Protein AF-A0A1I4UVV6-F1 (afdb_monomer_lite)

Secondary structure (DSSP, 8-state):
-PPPEEEETTEEEEEEEETTEEEEEEE----HHHHHHHHHTT---TT--TT---

pLDDT: mean 79.68, std 15.77, range [46.75, 96.0]

Structure (mmCIF, N/CA/C/O backbone):
data_AF-A0A1I4UVV6-F1
#
_entry.id   AF-A0A1I4UVV6-F1
#
loop_
_atom_site.group_PDB
_atom_site.id
_atom_site.type_symbol
_atom_site.label_atom_id
_atom_site.label_alt_id
_atom_site.label_comp_id
_atom_site.label_asym_id
_atom_site.label_entity_id
_atom_site.label_seq_id
_atom_site.pdbx_PDB_ins_code
_atom_site.Cartn_x
_atom_site.Cartn_y
_atom_site.Cartn_z
_atom_site.occupancy
_atom_site.B_iso_or_equiv
_atom_site.auth_seq_id
_atom_site.auth_comp_id
_atom_site.auth_asym_id
_atom_site.auth_atom_id
_atom_site.pdbx_PDB_model_num
ATOM 1 N N . MET A 1 1 ? -1.868 -9.006 -18.268 1.00 65.94 1 MET A N 1
ATOM 2 C CA . MET A 1 1 ? -1.647 -8.319 -16.980 1.00 65.94 1 MET A CA 1
ATOM 3 C C . MET A 1 1 ? -3.005 -8.081 -16.350 1.00 65.94 1 MET A C 1
ATOM 5 O O . MET A 1 1 ? -3.949 -7.841 -17.097 1.00 65.94 1 MET A O 1
ATOM 9 N N . LEU A 1 2 ? -3.128 -8.232 -15.030 1.00 73.00 2 LEU A N 1
ATOM 10 C CA . LEU A 1 2 ? -4.352 -7.847 -14.325 1.00 73.00 2 LEU A CA 1
ATOM 11 C C . LEU A 1 2 ? -4.529 -6.328 -14.482 1.00 73.00 2 LEU A C 1
ATOM 13 O O . LEU A 1 2 ? -3.554 -5.591 -14.359 1.00 73.00 2 LEU A O 1
ATOM 17 N N . GLY A 1 3 ? -5.735 -5.876 -14.831 1.00 78.56 3 GLY A N 1
ATOM 18 C CA . GLY A 1 3 ? -6.054 -4.445 -14.841 1.00 78.56 3 GLY A CA 1
ATOM 19 C C . GLY A 1 3 ? -6.151 -3.890 -13.414 1.00 78.56 3 GLY A C 1
ATOM 20 O O . GLY A 1 3 ? -6.163 -4.682 -12.468 1.00 78.56 3 GLY A O 1
ATOM 21 N N . PRO A 1 4 ? -6.242 -2.560 -13.235 1.00 85.06 4 PRO A N 1
ATOM 22 C CA . PRO A 1 4 ? -6.388 -1.969 -11.910 1.00 85.06 4 PRO A CA 1
ATOM 23 C C . PRO A 1 4 ? -7.598 -2.544 -11.162 1.00 85.06 4 PRO A C 1
ATOM 25 O O . PRO A 1 4 ? -8.674 -2.683 -11.749 1.00 85.06 4 PRO A O 1
ATOM 28 N N . TYR A 1 5 ? -7.440 -2.848 -9.875 1.00 87.50 5 TYR A N 1
ATOM 29 C CA . TYR A 1 5 ? -8.507 -3.382 -9.023 1.00 87.50 5 TYR A CA 1
ATOM 30 C C . TYR A 1 5 ? -8.526 -2.702 -7.653 1.00 87.50 5 TYR A C 1
ATOM 32 O O . TYR A 1 5 ? -7.584 -2.019 -7.265 1.00 87.50 5 TYR A O 1
ATOM 40 N N . GLU A 1 6 ? -9.634 -2.847 -6.934 1.00 87.75 6 GLU A N 1
ATOM 41 C CA . GLU A 1 6 ? -9.867 -2.189 -5.647 1.00 87.75 6 GLU A CA 1
ATOM 42 C C . GLU A 1 6 ? -10.247 -3.259 -4.614 1.00 87.75 6 GLU A C 1
ATOM 44 O O . GLU A 1 6 ? -11.430 -3.548 -4.438 1.00 87.75 6 GLU A O 1
ATOM 49 N N . PRO A 1 7 ? -9.259 -3.925 -3.981 1.00 83.62 7 PRO A N 1
ATOM 50 C CA . PRO A 1 7 ? -9.528 -5.005 -3.028 1.00 83.62 7 PRO A CA 1
ATOM 51 C C . PRO A 1 7 ? -10.189 -4.482 -1.748 1.00 83.62 7 PRO A C 1
ATOM 53 O O . PRO A 1 7 ? -10.920 -5.201 -1.075 1.00 83.62 7 PRO A O 1
ATOM 56 N N . ILE A 1 8 ? -9.950 -3.208 -1.428 1.00 81.88 8 ILE A N 1
ATOM 57 C CA . ILE A 1 8 ? -10.550 -2.489 -0.310 1.00 81.88 8 ILE A CA 1
ATOM 58 C C . ILE A 1 8 ? -11.046 -1.168 -0.840 1.00 81.88 8 ILE A C 1
ATOM 60 O O . ILE A 1 8 ? -10.328 -0.484 -1.565 1.00 81.88 8 ILE A O 1
ATOM 64 N N . ARG A 1 9 ? -12.221 -0.757 -0.372 1.00 82.50 9 ARG A N 1
ATOM 65 C CA . ARG A 1 9 ? -12.736 0.580 -0.640 1.00 82.50 9 ARG A CA 1
ATOM 66 C C . ARG A 1 9 ? -11.683 1.661 -0.348 1.00 82.50 9 ARG A C 1
ATOM 68 O O . ARG A 1 9 ? -11.152 1.739 0.764 1.00 82.50 9 ARG A O 1
ATOM 75 N N . ASP A 1 10 ? -11.473 2.521 -1.335 1.00 86.81 10 ASP A N 1
ATOM 76 C CA . ASP A 1 10 ? -10.535 3.644 -1.380 1.00 86.81 10 ASP A CA 1
ATOM 77 C C . ASP A 1 10 ? -9.049 3.253 -1.525 1.00 86.81 10 ASP A C 1
ATOM 79 O O . ASP A 1 10 ? -8.187 4.132 -1.475 1.00 86.81 10 ASP A O 1
ATOM 83 N N . PHE A 1 11 ? -8.735 1.968 -1.740 1.00 88.69 11 PHE A N 1
ATOM 84 C CA . PHE A 1 11 ? -7.385 1.481 -2.049 1.00 88.69 11 PHE A CA 1
ATOM 85 C C . PHE A 1 11 ? -7.350 0.866 -3.448 1.00 88.69 11 PHE A C 1
ATOM 87 O O . PHE A 1 11 ? -7.815 -0.250 -3.664 1.00 88.69 11 PHE A O 1
ATOM 94 N N . ARG A 1 12 ? -6.752 1.579 -4.401 1.00 90.88 12 ARG A N 1
ATOM 95 C CA . ARG A 1 12 ? -6.549 1.108 -5.773 1.00 90.88 12 ARG A CA 1
ATOM 96 C C . ARG A 1 12 ? -5.219 0.371 -5.876 1.00 90.88 12 ARG A C 1
ATOM 98 O O . ARG A 1 12 ? -4.208 0.866 -5.388 1.00 90.88 12 ARG A O 1
ATOM 105 N N . VAL A 1 13 ? -5.221 -0.770 -6.548 1.00 92.69 13 VAL A N 1
ATOM 106 C CA . VAL A 1 13 ? -4.026 -1.544 -6.879 1.00 92.69 13 VAL A CA 1
ATOM 107 C C . VAL A 1 13 ? -3.840 -1.567 -8.386 1.00 92.69 13 VAL A C 1
ATOM 109 O O . VAL A 1 13 ? -4.791 -1.793 -9.135 1.00 92.69 13 VAL A O 1
ATOM 112 N N . GLU A 1 14 ? -2.608 -1.347 -8.822 1.00 93.19 14 GLU A N 1
ATOM 113 C CA . GLU A 1 14 ? -2.168 -1.517 -10.203 1.00 93.19 14 GLU A CA 1
ATOM 114 C C . GLU A 1 14 ? -0.893 -2.365 -10.230 1.00 93.19 14 GLU A C 1
ATOM 116 O O . GLU A 1 14 ? -0.044 -2.252 -9.346 1.00 93.19 14 GLU A O 1
ATOM 121 N N . VAL A 1 15 ? -0.751 -3.223 -11.241 1.00 92.75 15 VAL A N 1
ATOM 122 C CA . VAL A 1 15 ? 0.491 -3.971 -11.463 1.00 92.75 15 VAL A CA 1
ATOM 123 C C . VAL A 1 15 ? 1.402 -3.136 -12.354 1.00 92.75 15 VAL A C 1
ATOM 125 O O . VAL A 1 15 ? 1.075 -2.904 -13.518 1.00 92.75 15 VAL A O 1
ATOM 128 N N . ILE A 1 16 ? 2.552 -2.723 -11.825 1.00 92.19 16 ILE A N 1
ATOM 129 C CA . ILE A 1 16 ? 3.576 -1.980 -12.570 1.00 92.19 16 ILE A CA 1
ATOM 130 C C . ILE A 1 16 ? 4.817 -2.851 -12.796 1.00 92.19 16 ILE A C 1
ATOM 132 O O . ILE A 1 16 ? 5.093 -3.772 -12.026 1.00 92.19 16 ILE A O 1
ATOM 136 N N . ASP A 1 17 ? 5.583 -2.551 -13.845 1.00 93.56 17 ASP A N 1
ATOM 137 C CA . ASP A 1 17 ? 6.923 -3.114 -14.032 1.00 93.56 17 ASP A CA 1
ATOM 138 C C . ASP A 1 17 ? 7.946 -2.264 -13.274 1.00 93.56 17 ASP A C 1
ATOM 140 O O . ASP A 1 17 ? 8.061 -1.058 -13.504 1.00 93.56 17 ASP A O 1
ATOM 144 N N . ASN A 1 18 ? 8.688 -2.892 -12.367 1.00 93.19 18 ASN A N 1
ATOM 145 C CA . ASN A 1 18 ? 9.820 -2.283 -11.689 1.00 93.19 18 ASN A CA 1
ATOM 146 C C . ASN A 1 18 ? 11.094 -3.062 -12.036 1.00 93.19 18 ASN A C 1
ATOM 148 O O . ASN A 1 18 ? 11.403 -4.076 -11.410 1.00 93.19 18 ASN A O 1
ATOM 152 N N . ALA A 1 19 ? 11.824 -2.591 -13.050 1.00 96.00 19 ALA A N 1
ATOM 153 C CA . ALA A 1 19 ? 13.059 -3.207 -13.543 1.00 96.00 19 ALA A CA 1
ATOM 154 C C . ALA A 1 19 ? 12.892 -4.683 -13.971 1.00 96.00 19 ALA A C 1
ATOM 156 O O . ALA A 1 19 ? 13.734 -5.530 -13.669 1.00 96.00 19 ALA A O 1
ATOM 157 N N . GLY A 1 20 ? 11.803 -4.995 -14.681 1.00 94.94 20 GLY A N 1
ATOM 158 C CA . GLY A 1 20 ? 11.479 -6.346 -15.147 1.00 94.94 20 GLY A CA 1
ATOM 159 C C . GLY A 1 20 ? 10.796 -7.228 -14.099 1.00 94.94 20 GLY A C 1
ATOM 160 O O . GLY A 1 20 ? 10.532 -8.402 -14.369 1.00 94.94 20 GLY A O 1
ATOM 161 N N . VAL A 1 21 ? 10.521 -6.693 -12.904 1.00 94.81 21 VAL A N 1
ATOM 162 C CA . VAL A 1 21 ? 9.799 -7.389 -11.835 1.00 94.81 21 VAL A CA 1
ATOM 163 C C . VAL A 1 21 ? 8.398 -6.786 -11.700 1.00 94.81 21 VAL A C 1
ATOM 165 O O . VAL A 1 21 ? 8.285 -5.584 -11.447 1.00 94.81 21 VAL A O 1
ATOM 168 N N . PRO A 1 22 ? 7.320 -7.579 -11.837 1.00 93.00 22 PRO A N 1
ATOM 169 C CA . PRO A 1 22 ? 5.970 -7.086 -11.600 1.00 93.00 22 PRO A CA 1
ATOM 170 C C . PRO A 1 22 ? 5.765 -6.819 -10.106 1.00 93.00 22 PRO A C 1
ATOM 172 O O . PRO A 1 22 ? 6.016 -7.693 -9.275 1.00 93.00 22 PRO A O 1
ATOM 175 N N . VAL A 1 23 ? 5.290 -5.622 -9.768 1.00 93.88 23 VAL A N 1
ATOM 176 C CA . VAL A 1 23 ? 4.980 -5.228 -8.388 1.00 93.88 23 VAL A CA 1
ATOM 177 C C . VAL A 1 23 ? 3.575 -4.640 -8.301 1.00 93.88 23 VAL A C 1
ATOM 179 O O . VAL A 1 23 ? 3.127 -3.933 -9.204 1.00 93.88 23 VAL A O 1
ATOM 182 N N . GLU A 1 24 ? 2.878 -4.933 -7.206 1.00 92.81 24 GLU A N 1
ATOM 183 C CA . GLU A 1 24 ? 1.586 -4.322 -6.895 1.00 92.81 24 GLU A CA 1
ATOM 184 C C . GLU A 1 24 ? 1.815 -2.954 -6.247 1.00 92.81 24 GLU A C 1
ATOM 186 O O . GLU A 1 24 ? 2.330 -2.849 -5.131 1.00 92.81 24 GLU A O 1
ATOM 191 N N . LEU A 1 25 ? 1.438 -1.893 -6.957 1.00 92.62 25 LEU A N 1
ATOM 192 C CA . LEU A 1 25 ? 1.429 -0.538 -6.429 1.00 92.62 25 LEU A CA 1
ATOM 193 C C . LEU A 1 25 ? 0.064 -0.256 -5.801 1.00 92.62 25 LEU A C 1
ATOM 195 O O . LEU A 1 25 ? -0.948 -0.198 -6.498 1.00 92.62 25 LEU A O 1
ATOM 199 N N . ILE A 1 26 ? 0.051 -0.040 -4.487 1.00 91.31 26 ILE A N 1
ATOM 200 C CA . ILE A 1 26 ? -1.153 0.319 -3.732 1.00 91.31 26 ILE A CA 1
ATOM 201 C C . ILE A 1 26 ? -1.224 1.842 -3.596 1.00 91.31 26 ILE A C 1
ATOM 203 O O . ILE A 1 26 ? -0.290 2.475 -3.104 1.00 91.31 26 ILE A O 1
ATOM 207 N N . GLN A 1 27 ? -2.349 2.432 -3.990 1.00 90.81 27 GLN A N 1
ATOM 208 C CA . GLN A 1 27 ? -2.602 3.870 -3.937 1.00 90.81 27 GLN A CA 1
ATOM 209 C C . GLN A 1 27 ? -3.904 4.171 -3.189 1.00 90.81 27 GLN A C 1
ATOM 211 O O . GLN A 1 27 ? -4.900 3.465 -3.339 1.00 90.81 27 GLN A O 1
ATOM 216 N N . ASN A 1 28 ? -3.914 5.246 -2.403 1.00 91.38 28 ASN A N 1
ATOM 217 C CA . ASN A 1 28 ? -5.103 5.777 -1.737 1.00 91.38 28 ASN A CA 1
ATOM 218 C C . ASN A 1 28 ? -4.969 7.303 -1.573 1.00 91.38 2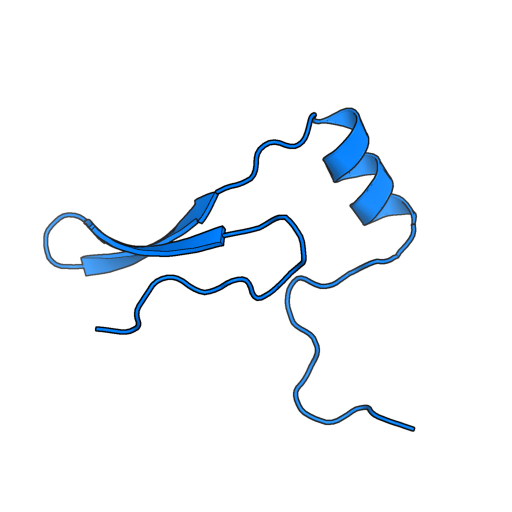8 ASN A C 1
ATOM 220 O O . ASN A 1 28 ? -3.870 7.844 -1.692 1.00 91.38 28 ASN A O 1
ATOM 224 N N . GLY A 1 29 ? -6.087 7.988 -1.331 1.00 91.62 29 GLY A N 1
ATOM 225 C CA . GLY A 1 29 ? -6.129 9.435 -1.073 1.00 91.62 29 GLY A CA 1
ATOM 226 C C . GLY A 1 29 ? -6.445 9.790 0.382 1.00 91.62 29 GLY A C 1
ATOM 227 O O . GLY A 1 29 ? -6.953 10.878 0.632 1.00 91.62 29 GLY A O 1
ATOM 228 N N . LEU A 1 30 ? -6.242 8.855 1.313 1.00 89.62 30 LEU A N 1
ATOM 229 C CA . LEU A 1 30 ? -6.622 9.007 2.716 1.00 89.62 30 LEU A CA 1
ATOM 230 C C . LEU A 1 30 ? -5.529 9.742 3.491 1.00 89.62 30 LEU A C 1
ATOM 232 O O . LEU A 1 30 ? -4.340 9.564 3.231 1.00 89.62 30 LEU A O 1
ATOM 236 N N . SER A 1 31 ? -5.932 10.523 4.486 1.00 92.56 31 SER A N 1
ATOM 237 C CA . SER A 1 31 ? -5.014 11.060 5.488 1.00 92.56 31 SER A CA 1
ATOM 238 C C . SER A 1 31 ? -4.522 9.968 6.444 1.00 92.56 31 SER A C 1
ATOM 240 O O . SER A 1 31 ? -5.183 8.944 6.652 1.00 92.56 31 SER A O 1
ATOM 242 N N . ASP A 1 32 ? -3.389 10.215 7.102 1.00 89.56 32 ASP A N 1
ATOM 243 C CA . ASP A 1 32 ? -2.846 9.322 8.131 1.00 89.56 32 ASP A CA 1
ATOM 244 C C . ASP A 1 32 ? -3.877 9.023 9.230 1.00 89.56 32 ASP A C 1
ATOM 246 O O . ASP A 1 32 ? -4.022 7.881 9.669 1.00 89.56 32 ASP A O 1
ATOM 250 N N . GLU A 1 33 ? -4.635 10.034 9.660 1.00 91.06 33 GLU A N 1
ATOM 251 C CA . GLU A 1 33 ? -5.675 9.891 10.683 1.00 91.06 33 GLU A CA 1
ATOM 252 C C . GLU A 1 33 ? -6.769 8.906 10.255 1.00 91.06 33 GLU A C 1
ATOM 254 O O . GLU A 1 33 ? -7.191 8.063 11.055 1.00 91.06 33 GLU A O 1
ATOM 259 N N . GLU A 1 34 ? -7.185 8.959 8.989 1.00 88.44 34 GLU A N 1
ATOM 260 C CA . GLU A 1 34 ? -8.165 8.041 8.408 1.00 88.44 34 GLU A CA 1
ATOM 261 C C . GLU A 1 34 ? -7.605 6.621 8.275 1.00 88.44 34 GLU A C 1
ATOM 263 O O . GLU A 1 34 ? -8.301 5.658 8.616 1.00 88.44 34 GLU A O 1
ATOM 268 N N . ILE A 1 35 ? -6.348 6.470 7.841 1.00 85.94 35 ILE A N 1
ATOM 269 C CA . ILE A 1 35 ? -5.670 5.167 7.744 1.00 85.94 35 ILE A CA 1
ATOM 270 C C . ILE A 1 35 ? -5.595 4.514 9.128 1.00 85.94 35 ILE A C 1
ATOM 272 O O . ILE A 1 35 ? -6.050 3.380 9.320 1.00 85.94 35 ILE A O 1
ATOM 276 N N . TRP A 1 36 ? -5.089 5.240 10.125 1.00 85.88 36 TRP A N 1
ATOM 277 C CA . TRP A 1 36 ? -4.971 4.723 11.484 1.00 85.88 36 TRP A CA 1
ATOM 278 C C . TRP A 1 36 ? -6.335 4.508 12.150 1.00 85.88 36 TRP A C 1
ATOM 280 O O . TRP A 1 36 ? -6.500 3.565 12.927 1.00 85.88 36 TRP A O 1
ATOM 290 N N . GLY A 1 37 ? -7.335 5.337 11.839 1.00 85.44 37 GLY A N 1
ATOM 291 C CA . GLY A 1 37 ? -8.717 5.146 12.280 1.00 85.44 37 GLY A CA 1
ATOM 292 C C . GLY A 1 37 ? -9.316 3.830 11.772 1.00 85.44 37 GLY A C 1
ATOM 293 O O . GLY A 1 37 ? -9.908 3.074 12.549 1.00 85.44 37 GLY A O 1
ATOM 294 N N . ARG A 1 38 ? -9.096 3.499 10.493 1.00 82.06 38 ARG A N 1
ATOM 295 C CA . ARG A 1 38 ? -9.517 2.218 9.898 1.00 82.06 38 ARG A CA 1
ATOM 296 C C . ARG A 1 38 ? -8.823 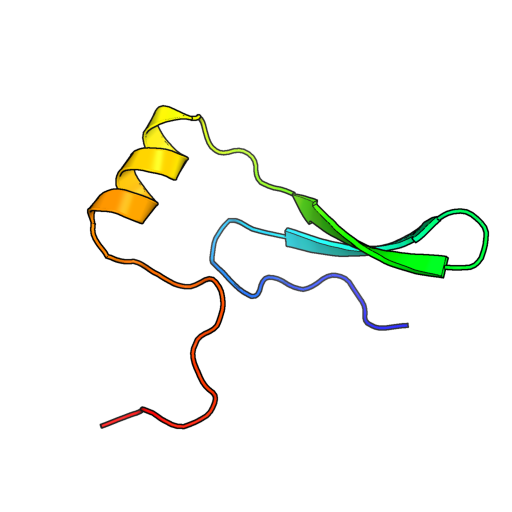1.032 10.570 1.00 82.06 38 ARG A C 1
ATOM 298 O O . ARG A 1 38 ? -9.505 0.088 10.957 1.00 82.06 38 ARG A O 1
ATOM 305 N N . ALA A 1 39 ? -7.511 1.117 10.799 1.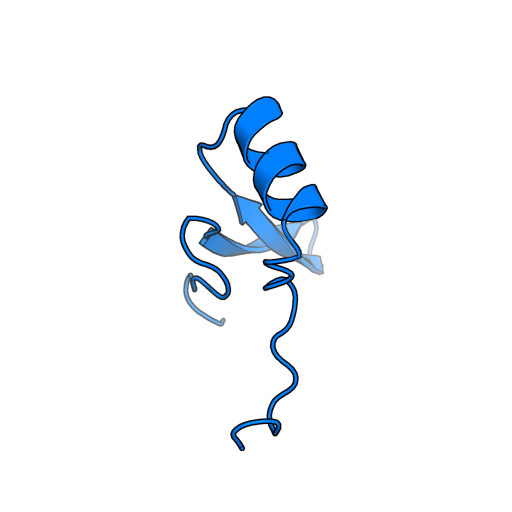00 80.50 39 ALA A N 1
ATOM 306 C CA . ALA A 1 39 ? -6.752 0.062 11.474 1.00 80.50 39 ALA A CA 1
ATOM 307 C C . ALA A 1 39 ? -7.264 -0.212 12.902 1.00 80.50 39 ALA A C 1
ATOM 309 O O . ALA A 1 39 ? -7.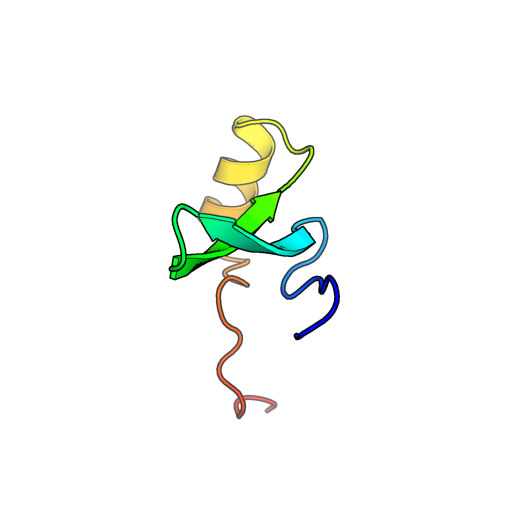471 -1.364 13.279 1.00 80.50 39 ALA A O 1
ATOM 310 N N . ARG A 1 40 ? -7.532 0.843 13.684 1.00 80.12 40 ARG A N 1
ATOM 311 C CA . ARG A 1 40 ? -8.022 0.721 15.070 1.00 80.12 40 ARG A CA 1
ATOM 312 C C . ARG A 1 40 ? -9.455 0.204 15.182 1.00 80.12 40 ARG A C 1
ATOM 314 O O . ARG A 1 40 ? -9.786 -0.431 16.175 1.00 80.12 40 ARG A O 1
ATOM 321 N N . SER A 1 41 ? -10.303 0.482 14.193 1.00 76.19 41 SER A N 1
ATOM 322 C CA . SER A 1 41 ? -11.710 0.048 14.197 1.00 76.19 41 SER A CA 1
ATOM 323 C C . SER A 1 41 ? -11.908 -1.425 13.826 1.00 76.19 41 SER A C 1
ATOM 325 O O . SER A 1 41 ? -13.037 -1.906 13.848 1.00 76.19 41 SER A O 1
ATOM 327 N N . GLY A 1 42 ? -10.841 -2.150 13.473 1.00 65.56 42 GLY A N 1
ATOM 328 C CA . GLY A 1 42 ? -10.947 -3.555 13.085 1.00 65.56 42 GLY A CA 1
ATOM 329 C C . GLY A 1 42 ? -11.595 -3.775 11.714 1.00 65.5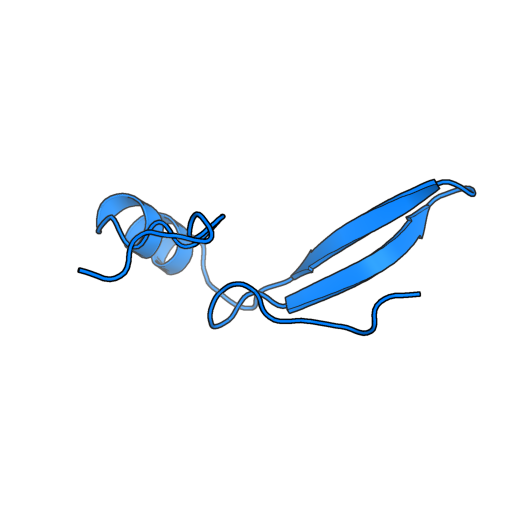6 42 GLY A C 1
ATOM 330 O O . GLY A 1 42 ? -11.884 -4.914 11.365 1.00 65.56 42 GLY A O 1
ATOM 331 N N . ARG A 1 43 ? -11.767 -2.726 10.890 1.00 63.34 43 ARG A N 1
ATOM 332 C CA . ARG A 1 43 ? -12.017 -2.860 9.440 1.00 63.34 43 ARG A CA 1
ATOM 333 C C . ARG A 1 43 ? -10.728 -3.317 8.741 1.00 63.34 43 ARG A C 1
ATOM 335 O O . ARG A 1 43 ? -10.179 -2.614 7.895 1.00 63.34 43 ARG A O 1
ATOM 342 N N . GLN A 1 44 ? -10.205 -4.478 9.135 1.00 60.31 44 GLN A N 1
ATOM 343 C CA . GLN A 1 44 ? -9.151 -5.168 8.402 1.00 60.31 44 GLN A CA 1
ATOM 344 C C . GL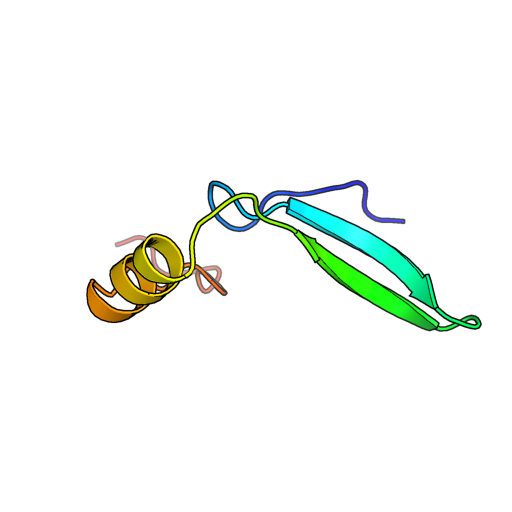N A 1 44 ? -9.760 -5.690 7.104 1.00 60.31 44 GLN A C 1
ATOM 346 O O . GLN A 1 44 ? -10.477 -6.679 7.103 1.00 60.31 44 GLN A O 1
ATOM 351 N N . ALA A 1 45 ? -9.490 -4.995 6.008 1.00 57.84 45 ALA A N 1
ATOM 352 C CA . ALA A 1 45 ? -9.899 -5.425 4.677 1.00 57.84 45 ALA A CA 1
ATOM 353 C C . ALA A 1 45 ? -8.696 -5.850 3.819 1.00 57.84 45 ALA A C 1
ATOM 355 O O . ALA A 1 45 ? -8.861 -6.122 2.642 1.00 57.84 45 ALA A O 1
ATOM 356 N N . LEU A 1 46 ? -7.474 -5.891 4.377 1.00 55.09 46 LEU A N 1
ATOM 357 C CA . LEU A 1 46 ? -6.267 -6.102 3.560 1.00 55.09 46 LEU A CA 1
ATOM 358 C C . LEU A 1 46 ? -6.304 -7.419 2.789 1.00 55.09 46 LEU A C 1
ATOM 360 O O . LEU A 1 46 ? -5.881 -7.441 1.641 1.00 55.09 46 LEU A O 1
ATOM 364 N N . TYR A 1 47 ? -6.903 -8.452 3.376 1.00 53.25 47 TYR A N 1
ATOM 365 C CA . TYR A 1 47 ? -7.326 -9.651 2.671 1.00 53.25 47 TYR A CA 1
ATOM 366 C C . TYR A 1 47 ? -8.597 -10.152 3.367 1.00 53.25 47 TYR A C 1
ATOM 368 O O . TYR A 1 47 ? -8.516 -10.648 4.490 1.00 53.25 47 TYR A O 1
ATOM 376 N N . GLU A 1 48 ? -9.778 -9.993 2.763 1.00 53.38 48 GLU A N 1
ATOM 377 C CA . GLU A 1 48 ? -10.878 -10.892 3.126 1.00 53.38 48 GLU A CA 1
ATOM 378 C C . GLU A 1 48 ? -10.430 -12.294 2.702 1.00 53.38 48 GLU A C 1
ATOM 380 O O . GLU A 1 48 ? -10.141 -12.527 1.527 1.00 53.38 48 GLU A O 1
ATOM 385 N N . GLU A 1 49 ? -10.293 -13.220 3.654 1.00 48.44 49 GLU A N 1
ATOM 386 C CA . GLU A 1 49 ? -10.043 -14.613 3.296 1.00 48.44 49 GLU A CA 1
ATOM 387 C C . GLU A 1 49 ? -11.182 -15.084 2.378 1.00 48.44 49 GLU A C 1
ATOM 389 O O . GLU A 1 49 ? -12.357 -14.900 2.726 1.00 48.44 49 GLU A O 1
ATOM 394 N N . PRO A 1 50 ? -10.887 -15.700 1.219 1.00 46.75 50 PRO A N 1
ATOM 395 C CA . PRO A 1 50 ? -11.925 -16.254 0.369 1.00 46.75 50 PRO A CA 1
ATOM 396 C C . PRO A 1 50 ? -12.545 -17.454 1.096 1.00 46.75 50 PRO A C 1
ATOM 398 O O . PRO A 1 50 ? -12.058 -18.575 0.979 1.00 46.75 50 PRO A O 1
ATOM 401 N N . GLY A 1 51 ? -13.604 -17.229 1.881 1.00 54.75 51 GLY A N 1
ATOM 402 C CA . GLY A 1 51 ? -14.360 -18.329 2.487 1.00 54.75 51 GLY A CA 1
ATOM 403 C C . GLY A 1 51 ? -14.984 -18.133 3.865 1.00 54.75 51 GLY A C 1
ATOM 404 O O . GLY A 1 51 ? -15.375 -19.136 4.459 1.00 54.75 51 GLY A O 1
ATOM 405 N N . ARG A 1 52 ? -15.144 -16.916 4.396 1.00 48.91 52 ARG A N 1
ATOM 406 C CA . ARG A 1 52 ? -15.980 -16.724 5.597 1.00 48.91 52 ARG A CA 1
ATOM 407 C C . ARG A 1 52 ? -17.114 -15.733 5.371 1.00 48.91 52 ARG A C 1
ATOM 409 O O . ARG A 1 52 ? -17.135 -14.635 5.908 1.00 48.91 52 ARG A O 1
ATOM 416 N N . SER A 1 53 ? -18.102 -16.184 4.606 1.00 46.75 53 SER A N 1
ATOM 417 C CA . SER A 1 53 ? -19.483 -15.746 4.800 1.00 46.75 53 SER A CA 1
ATOM 418 C C . SER A 1 53 ? -20.146 -16.745 5.747 1.00 46.75 53 SER A C 1
ATOM 420 O O . SER A 1 53 ? -20.192 -17.937 5.444 1.00 46.75 53 SER A O 1
ATOM 422 N N . SER A 1 54 ? -20.621 -16.271 6.895 1.00 48.22 54 SER A N 1
ATOM 423 C CA . SER A 1 54 ? -21.608 -16.968 7.719 1.00 48.22 54 SER A CA 1
ATOM 424 C C . SER A 1 54 ? -22.731 -16.012 8.071 1.00 48.22 54 SER A C 1
ATOM 426 O O . SER A 1 54 ? -22.480 -14.786 8.048 1.00 48.22 54 SER A O 1
#

Sequence (54 aa):
MLGPYEPIRDFRVEVIDNAGVPVELIQNGLSDEEIWGRARSGRQALYEEPGRSS

Foldseek 3Di:
DDAWDPLDPQWIWDFDDDPNDTDIDIDGDDDPCVVVVCVVVPVPSVDPDPDDDD

Radius of gyration: 13.63 Å; chains: 1; bounding box: 35×29×32 Å